Protein AF-J9YWK7-F1 (afdb_monomer)

Solvent-accessible surface area (backbone atoms only — not comparable to full-atom values): 11015 Å² total; per-residue (Å²): 143,76,92,85,71,76,82,60,66,76,74,38,77,83,47,53,44,75,76,38,75,87,53,56,77,66,85,75,45,65,65,60,56,48,51,52,50,52,51,53,51,50,51,51,65,76,39,43,70,60,30,60,74,75,41,42,62,59,55,27,54,78,69,73,44,82,74,56,74,91,76,52,78,83,77,68,86,74,71,61,99,80,59,89,73,57,75,72,77,75,46,54,74,67,61,46,49,55,51,51,53,50,54,53,49,54,53,52,53,52,51,52,53,49,52,55,52,52,50,53,52,51,54,51,51,52,52,54,48,51,52,50,54,52,49,58,57,48,44,75,79,57,66,89,75,60,91,91,52,74,93,49,75,95,44,93,87,49,87,59,76,83,74,58,81,72,94,66,85,89,78,134

Structure (mmCIF, N/CA/C/O backbone):
data_AF-J9YWK7-F1
#
_entry.id   AF-J9YWK7-F1
#
loop_
_atom_site.group_PDB
_atom_site.id
_atom_site.type_symbol
_atom_site.label_atom_id
_atom_site.label_alt_id
_atom_site.label_comp_id
_atom_site.label_asym_id
_atom_site.label_entity_id
_atom_site.label_seq_id
_atom_site.pdbx_PDB_ins_code
_atom_site.Cartn_x
_atom_site.Cartn_y
_atom_site.Cartn_z
_atom_site.occupancy
_atom_site.B_iso_or_equiv
_atom_site.auth_seq_id
_atom_site.auth_comp_id
_atom_site.auth_asym_id
_atom_site.auth_atom_id
_atom_site.pdbx_PDB_model_num
ATOM 1 N N . MET A 1 1 ? -65.200 23.975 27.101 1.00 44.19 1 MET A N 1
ATOM 2 C CA . MET A 1 1 ? -63.996 23.768 27.943 1.00 44.19 1 MET A CA 1
ATOM 3 C C . MET A 1 1 ? -64.045 24.705 29.150 1.00 44.19 1 MET A C 1
ATOM 5 O O . MET A 1 1 ? -63.630 25.845 29.027 1.00 44.19 1 MET A O 1
ATOM 9 N N . THR A 1 2 ? -64.561 24.266 30.303 1.00 50.69 2 THR A N 1
ATOM 10 C CA . THR A 1 2 ? -64.674 25.120 31.513 1.00 50.69 2 THR A CA 1
ATOM 11 C C . THR A 1 2 ? -64.424 24.350 32.818 1.00 50.69 2 THR A C 1
ATOM 13 O O . THR A 1 2 ? -64.983 24.662 33.863 1.00 50.69 2 THR A O 1
ATOM 16 N N . TRP A 1 3 ? -63.525 23.362 32.815 1.00 48.81 3 TRP A N 1
ATOM 17 C CA . TRP A 1 3 ? -63.202 22.592 34.030 1.00 48.81 3 TRP A CA 1
ATOM 18 C C . TRP A 1 3 ? -62.296 23.335 35.036 1.00 48.81 3 TRP A C 1
ATOM 20 O O . TRP A 1 3 ? -61.899 22.761 36.045 1.00 48.81 3 TRP A O 1
ATOM 30 N N . ARG A 1 4 ? -61.954 24.609 34.790 1.00 51.06 4 ARG A N 1
ATOM 31 C CA . ARG A 1 4 ? -60.899 25.340 35.519 1.00 51.06 4 ARG A CA 1
ATOM 32 C C . ARG A 1 4 ? -61.394 26.524 36.374 1.00 51.06 4 ARG A C 1
ATOM 34 O O . ARG A 1 4 ? -60.625 27.449 36.597 1.00 51.06 4 ARG A O 1
ATOM 41 N N . ILE A 1 5 ? -62.655 26.525 36.835 1.00 52.88 5 ILE A N 1
ATOM 42 C CA . ILE A 1 5 ? -63.252 27.669 37.578 1.00 52.88 5 ILE A CA 1
ATOM 43 C C . ILE A 1 5 ? -63.826 27.303 38.970 1.00 52.88 5 ILE A C 1
ATOM 45 O O . ILE A 1 5 ? -64.238 28.186 39.716 1.00 52.88 5 ILE A O 1
ATOM 49 N N . LYS A 1 6 ? -63.799 26.043 39.431 1.00 53.97 6 LYS A N 1
ATOM 50 C CA . LYS A 1 6 ? -64.257 25.743 40.808 1.00 53.97 6 LYS A CA 1
ATOM 51 C C . LYS A 1 6 ? -63.198 26.118 41.859 1.00 53.97 6 LYS A C 1
ATOM 53 O O . LYS A 1 6 ? -62.252 25.369 42.095 1.00 53.97 6 LYS A O 1
ATOM 58 N N . LYS A 1 7 ? -63.390 27.278 42.503 1.00 54.38 7 LYS A N 1
ATOM 59 C CA . LYS A 1 7 ? -62.586 27.817 43.624 1.00 54.38 7 LYS A CA 1
ATOM 60 C C . LYS A 1 7 ? -62.666 26.978 44.915 1.00 54.38 7 LYS A C 1
ATOM 62 O O . LYS A 1 7 ? -61.796 27.116 45.770 1.00 54.38 7 LYS A O 1
ATOM 67 N N . ASP A 1 8 ? -63.605 26.036 45.010 1.00 52.31 8 ASP A N 1
ATOM 68 C CA . ASP A 1 8 ? -63.865 25.239 46.225 1.00 52.31 8 ASP A CA 1
ATOM 69 C C . ASP A 1 8 ? -62.998 23.975 46.362 1.00 52.31 8 ASP A C 1
ATOM 71 O O . ASP A 1 8 ? -63.231 23.123 47.218 1.00 52.31 8 ASP A O 1
ATOM 75 N N . HIS A 1 9 ? -61.948 23.820 45.547 1.00 53.69 9 HIS A N 1
ATOM 76 C CA . HIS A 1 9 ? -61.060 22.655 45.667 1.00 53.69 9 HIS A CA 1
ATOM 77 C C . HIS A 1 9 ? -60.328 22.591 47.029 1.00 53.69 9 HIS A C 1
ATOM 79 O O . HIS A 1 9 ? -59.846 21.527 47.411 1.00 53.69 9 HIS A O 1
ATOM 85 N N . PHE A 1 10 ? -60.247 23.708 47.761 1.00 51.94 10 PHE A N 1
ATOM 86 C CA . PHE A 1 10 ? -59.597 23.798 49.072 1.00 51.94 10 PHE A CA 1
ATOM 87 C C . PHE A 1 10 ? -60.484 23.308 50.233 1.00 51.94 10 PHE A C 1
ATOM 89 O O . PHE A 1 10 ? -59.951 22.840 51.238 1.00 51.94 10 PHE A O 1
ATOM 96 N N . THR A 1 11 ? -61.813 23.373 50.105 1.00 51.03 11 THR A N 1
ATOM 97 C CA . THR A 1 11 ? -62.771 23.011 51.170 1.00 51.03 11 THR A CA 1
ATOM 98 C C . THR A 1 11 ? -63.319 21.591 51.038 1.00 51.03 11 THR A C 1
ATOM 100 O O . THR A 1 11 ? -63.988 21.102 51.947 1.00 51.03 11 THR A O 1
ATOM 103 N N . ASN A 1 12 ? -62.993 20.884 49.953 1.00 54.69 12 ASN A N 1
ATOM 104 C CA . ASN A 1 12 ? -63.336 19.474 49.807 1.00 54.69 12 ASN A CA 1
ATOM 105 C C . ASN A 1 12 ? -62.585 18.627 50.851 1.00 54.69 12 ASN A C 1
ATOM 107 O O . ASN A 1 12 ? -61.351 18.607 50.888 1.00 54.69 12 ASN A O 1
ATOM 111 N N . TYR A 1 13 ? -63.334 17.898 51.683 1.00 52.81 13 TYR A N 1
ATOM 112 C CA . TYR A 1 13 ? -62.828 17.045 52.773 1.00 52.81 13 TYR A CA 1
ATOM 113 C C . TYR A 1 13 ? -61.738 16.055 52.310 1.00 52.81 13 TYR A C 1
ATOM 115 O O . TYR A 1 13 ? -60.831 15.707 53.064 1.00 52.81 13 TYR A O 1
ATOM 123 N N . THR A 1 14 ? -61.774 15.655 51.038 1.00 54.62 14 THR A N 1
ATOM 124 C CA . THR A 1 14 ? -60.812 14.746 50.395 1.00 54.62 14 THR A CA 1
ATOM 125 C C . THR A 1 14 ? -59.463 15.402 50.053 1.00 54.62 14 THR A C 1
ATOM 127 O O . THR A 1 14 ? -58.471 14.706 49.840 1.00 54.62 14 THR A O 1
ATOM 130 N N . CYS A 1 15 ? -59.381 16.736 50.031 1.00 53.66 15 CYS A N 1
ATOM 131 C CA . CYS A 1 15 ? -58.164 17.496 49.719 1.00 53.66 15 CYS A CA 1
ATOM 132 C C . CYS A 1 15 ? -57.325 17.821 50.967 1.00 53.66 15 CYS A C 1
ATOM 134 O O . CYS A 1 15 ? -56.117 18.039 50.853 1.00 53.66 15 CYS A O 1
ATOM 136 N N . LYS A 1 16 ? -57.945 17.820 52.158 1.00 54.91 16 LYS A N 1
ATOM 137 C CA . LYS A 1 16 ? -57.304 18.137 53.450 1.00 54.91 16 LYS A CA 1
AT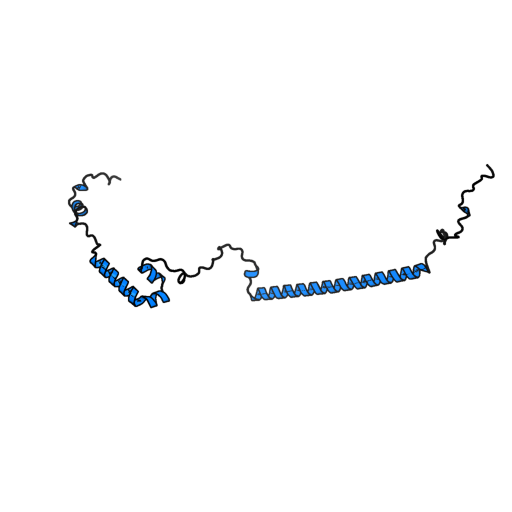OM 138 C C . LYS A 1 16 ? -56.157 17.165 53.773 1.00 54.91 16 LYS A C 1
ATOM 140 O O . LYS A 1 16 ? -55.082 17.593 54.186 1.00 54.91 16 LYS A O 1
ATOM 145 N N . TRP A 1 17 ? -56.348 15.885 53.446 1.00 56.25 17 TRP A N 1
ATOM 146 C CA . TRP A 1 17 ? -55.372 14.805 53.633 1.00 56.25 17 TRP A CA 1
ATOM 147 C C . TRP A 1 17 ? -54.055 15.014 52.880 1.00 56.25 17 TRP A C 1
ATOM 149 O O . TRP A 1 17 ? -53.002 14.626 53.375 1.00 56.25 17 TRP A O 1
ATOM 159 N N . ARG A 1 18 ? -54.076 15.673 51.711 1.00 56.09 18 ARG A N 1
ATOM 160 C CA . ARG A 1 18 ? -52.857 15.895 50.908 1.00 56.09 18 ARG A CA 1
ATOM 161 C C . ARG A 1 18 ? -51.911 16.935 51.514 1.00 56.09 18 ARG A C 1
ATOM 163 O O . ARG A 1 18 ? -50.739 16.956 51.150 1.00 56.09 18 ARG A O 1
ATOM 170 N N . LYS A 1 19 ? -52.401 17.811 52.403 1.00 55.12 19 LYS A N 1
ATOM 171 C CA . LYS A 1 19 ? -51.591 18.850 53.069 1.00 55.12 19 LYS A CA 1
ATOM 172 C C . LYS A 1 19 ? -51.181 18.492 54.499 1.00 55.12 19 LYS A C 1
ATOM 174 O O . LYS A 1 19 ? -50.238 19.090 55.005 1.00 55.12 19 LYS A O 1
ATOM 179 N N . THR A 1 20 ? -51.848 17.533 55.139 1.00 59.50 20 THR A N 1
ATOM 180 C CA . THR A 1 20 ? -51.468 17.017 56.462 1.00 59.50 20 THR A CA 1
ATOM 181 C C . THR A 1 20 ? -50.339 15.993 56.345 1.00 59.50 20 THR A C 1
ATOM 183 O O . THR A 1 20 ? -50.357 15.173 55.429 1.00 59.50 20 THR A O 1
ATOM 186 N N . ASP A 1 21 ? -49.402 15.967 57.296 1.00 57.19 21 ASP A N 1
ATOM 187 C CA . ASP A 1 21 ? -48.322 14.961 57.327 1.00 57.19 21 ASP A CA 1
ATOM 188 C C . ASP A 1 21 ? -48.836 13.510 57.434 1.00 57.19 21 ASP A C 1
ATOM 190 O O . ASP A 1 21 ? -48.114 12.579 57.101 1.00 5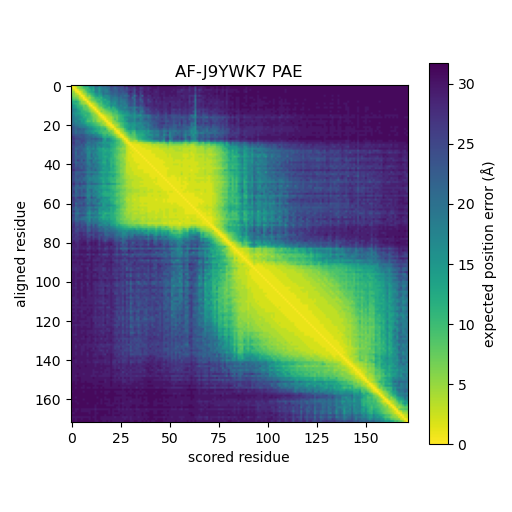7.19 21 ASP A O 1
ATOM 194 N N . LEU A 1 22 ? -50.115 13.316 57.781 1.00 54.88 22 LEU A N 1
ATOM 195 C CA . LEU A 1 22 ? -50.813 12.023 57.780 1.00 54.88 22 LEU A CA 1
ATOM 196 C C . LEU A 1 22 ? -51.058 11.433 56.376 1.00 54.88 22 LEU A C 1
ATOM 198 O O . LEU A 1 22 ? -51.250 10.228 56.254 1.00 54.88 22 LEU A O 1
ATOM 202 N N . GLY A 1 23 ? -51.067 12.252 55.316 1.00 52.44 23 GLY A N 1
ATOM 203 C CA . GLY A 1 23 ? -51.223 11.795 53.924 1.00 52.44 23 GLY A CA 1
ATOM 204 C C . GLY A 1 23 ? -49.908 11.712 53.149 1.00 52.44 23 GLY A C 1
ATOM 205 O O . GLY A 1 23 ? -49.881 11.231 52.016 1.00 52.44 23 GLY A O 1
ATOM 206 N N . LYS A 1 24 ? -48.803 12.171 53.749 1.00 56.34 24 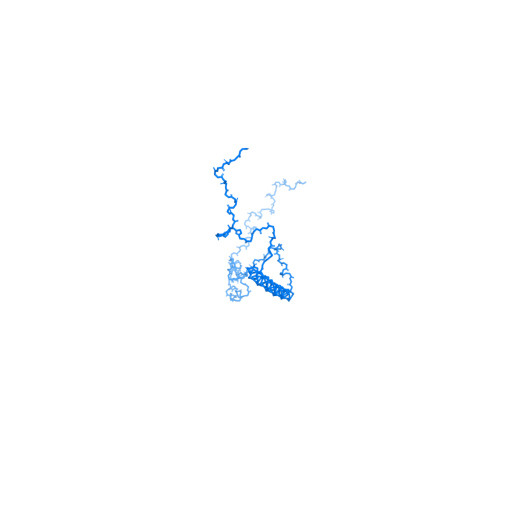LYS A N 1
ATOM 207 C CA . LYS A 1 24 ? -47.458 11.990 53.208 1.00 56.34 24 LYS A CA 1
ATOM 208 C C . LYS A 1 24 ? -46.921 10.669 53.737 1.00 56.34 24 LYS A C 1
ATOM 210 O O . LYS A 1 24 ? -46.154 10.636 54.696 1.00 56.34 24 LYS A O 1
ATOM 215 N N . THR A 1 25 ? -47.270 9.562 53.091 1.00 56.88 25 THR A N 1
ATOM 216 C CA . THR A 1 25 ? -46.433 8.367 53.207 1.00 56.88 25 THR A CA 1
ATOM 217 C C . THR A 1 25 ? -45.105 8.718 52.547 1.00 56.88 25 THR A C 1
ATOM 219 O O . THR A 1 25 ? -44.970 8.554 51.341 1.00 56.88 25 THR A O 1
ATOM 222 N N . ASN A 1 26 ? -44.153 9.294 53.287 1.00 56.16 26 ASN A N 1
ATOM 223 C CA . ASN A 1 26 ? -42.780 9.435 52.820 1.00 56.16 26 ASN A CA 1
ATOM 224 C C . ASN A 1 26 ? -42.264 8.003 52.638 1.00 56.16 26 ASN A C 1
ATOM 226 O O . ASN A 1 26 ? -41.904 7.373 53.633 1.00 56.16 26 ASN A O 1
ATOM 230 N N . PRO A 1 27 ? -42.196 7.457 51.407 1.00 56.38 27 PRO A N 1
ATOM 231 C CA . PRO A 1 27 ? -41.791 6.067 51.190 1.00 56.38 27 PRO A CA 1
ATOM 232 C C . PRO A 1 27 ? -40.304 5.872 51.527 1.00 56.38 27 PRO A C 1
ATOM 234 O O . PRO A 1 27 ? -39.773 4.768 51.501 1.00 56.38 27 PRO A O 1
ATOM 237 N N . ASN A 1 28 ? -39.628 6.968 51.878 1.00 58.44 28 ASN A N 1
ATOM 238 C CA . ASN A 1 28 ? -38.269 7.045 52.366 1.00 58.44 28 ASN A CA 1
ATOM 239 C C . ASN A 1 28 ? -38.177 6.642 53.845 1.00 58.44 28 ASN A C 1
ATOM 241 O O . ASN A 1 28 ? -37.675 7.368 54.707 1.00 58.44 28 ASN A O 1
ATOM 245 N N . HIS A 1 29 ? -38.648 5.439 54.146 1.00 65.62 29 HIS A N 1
ATOM 246 C CA . HIS A 1 29 ? -38.341 4.795 55.407 1.00 65.62 29 HIS A CA 1
ATOM 247 C C . HIS A 1 29 ? -36.849 4.438 55.357 1.00 65.62 29 HIS A C 1
ATOM 249 O O . HIS A 1 29 ? -36.445 3.480 54.695 1.00 65.62 29 HIS A O 1
ATOM 255 N N . ARG A 1 30 ? -36.012 5.253 56.014 1.00 73.50 30 ARG A N 1
ATOM 256 C CA . ARG A 1 30 ? -34.538 5.119 56.072 1.00 73.50 30 ARG A CA 1
ATOM 257 C C . ARG A 1 30 ? -34.080 3.670 56.272 1.00 73.50 30 ARG A C 1
ATOM 259 O O . ARG A 1 30 ? -33.051 3.258 55.749 1.00 73.50 30 ARG A O 1
ATOM 266 N N . TYR A 1 31 ? -34.871 2.892 57.002 1.00 79.88 31 TYR A N 1
ATOM 267 C CA . TYR A 1 31 ? -34.664 1.473 57.237 1.00 79.88 31 TYR A CA 1
ATOM 268 C C . TYR A 1 31 ? -34.769 0.600 55.969 1.00 79.88 31 TYR A C 1
ATOM 270 O O . TYR A 1 31 ? -33.889 -0.231 55.766 1.00 79.88 31 TYR A O 1
ATOM 278 N N . PHE A 1 32 ? -35.757 0.791 55.083 1.00 80.31 32 PHE A N 1
ATOM 279 C CA . PHE A 1 32 ? -35.859 0.007 53.837 1.00 80.31 32 PHE A CA 1
ATOM 280 C C . PHE A 1 32 ? -34.732 0.349 52.861 1.00 80.31 32 PHE A C 1
ATOM 282 O O . PHE A 1 32 ? -34.121 -0.552 52.293 1.00 80.31 32 PHE A O 1
ATOM 289 N N . MET A 1 33 ? -34.385 1.633 52.737 1.00 85.56 33 MET A N 1
ATOM 290 C CA . MET A 1 33 ? -33.218 2.045 51.949 1.00 85.56 33 MET A CA 1
ATOM 291 C C . MET A 1 33 ? -31.920 1.467 52.522 1.00 85.56 33 MET A C 1
ATOM 293 O O . MET A 1 33 ? -31.073 0.994 51.770 1.00 85.56 33 MET A O 1
ATOM 297 N N . ARG A 1 34 ? -31.779 1.418 53.854 1.00 88.94 34 ARG A N 1
ATOM 298 C CA . ARG A 1 34 ? -30.649 0.753 54.517 1.00 88.94 34 ARG A CA 1
ATOM 299 C C . ARG A 1 34 ? -30.589 -0.739 54.187 1.00 88.94 34 ARG A C 1
ATOM 301 O O . ARG A 1 34 ? -29.507 -1.234 53.901 1.00 88.94 34 ARG A O 1
ATOM 308 N N . LEU A 1 35 ? -31.718 -1.449 54.206 1.00 91.12 35 LEU A N 1
ATOM 309 C CA . LEU A 1 35 ? -31.763 -2.868 53.838 1.00 91.12 35 LEU A CA 1
ATOM 310 C C . LEU A 1 35 ? -31.367 -3.093 52.376 1.00 91.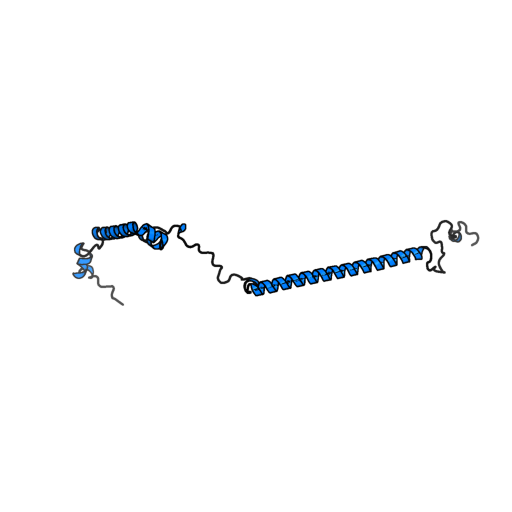12 35 LEU A C 1
ATOM 312 O O . LEU A 1 35 ? -30.538 -3.957 52.103 1.00 91.12 35 LEU A O 1
ATOM 316 N N . LEU A 1 36 ? -31.897 -2.284 51.456 1.00 90.25 36 LEU A N 1
ATOM 317 C CA . LEU A 1 36 ? -31.532 -2.341 50.040 1.00 90.25 36 LEU A CA 1
ATOM 318 C C . LEU A 1 36 ? -30.043 -2.060 49.830 1.00 90.25 36 LEU A C 1
ATOM 320 O O . LEU A 1 36 ? -29.382 -2.812 49.122 1.00 90.25 36 LEU A O 1
ATOM 324 N N . ASN A 1 37 ? -29.498 -1.040 50.496 1.00 91.50 37 ASN A N 1
ATOM 325 C CA . ASN A 1 37 ? -28.073 -0.716 50.443 1.00 91.50 37 ASN A CA 1
ATOM 326 C C . ASN A 1 37 ? -27.206 -1.837 51.032 1.00 91.50 37 ASN A C 1
ATOM 328 O O . ASN A 1 37 ? -26.164 -2.171 50.476 1.00 91.50 37 ASN A O 1
ATOM 332 N N . ASN A 1 38 ? -27.630 -2.463 52.130 1.00 94.81 38 ASN A N 1
ATOM 333 C CA . ASN A 1 38 ? -26.927 -3.613 52.702 1.00 94.81 38 ASN A CA 1
ATOM 334 C C . ASN A 1 38 ? -26.943 -4.812 51.744 1.00 94.81 38 ASN A C 1
ATOM 336 O O . ASN A 1 38 ? -25.937 -5.501 51.590 1.00 94.81 38 ASN A O 1
ATOM 340 N N . LEU A 1 39 ? -28.067 -5.053 51.069 1.00 95.62 39 LEU A N 1
ATOM 341 C CA . LEU A 1 39 ? -28.200 -6.144 50.110 1.00 95.62 39 LEU A CA 1
ATOM 342 C C . LEU A 1 39 ? -27.341 -5.897 48.863 1.00 95.62 39 LEU A C 1
ATOM 344 O O . LEU A 1 39 ? -26.585 -6.782 48.462 1.00 95.62 39 LEU A O 1
ATOM 348 N N . THR A 1 40 ? -27.391 -4.693 48.286 1.00 94.12 40 THR A N 1
ATOM 349 C CA . THR A 1 40 ? -26.568 -4.327 47.122 1.00 94.12 40 THR A CA 1
ATOM 350 C C . THR A 1 40 ? -25.079 -4.345 47.455 1.00 94.12 40 THR A C 1
ATOM 352 O O . THR A 1 40 ? -24.294 -4.906 46.692 1.00 94.12 40 THR A O 1
ATOM 355 N N . THR A 1 41 ? -24.669 -3.814 48.611 1.00 95.50 41 THR A N 1
ATOM 356 C CA . THR A 1 41 ? -23.259 -3.844 49.045 1.00 95.50 41 THR A CA 1
ATOM 357 C C . THR A 1 41 ? -22.759 -5.264 49.299 1.00 95.50 41 THR A C 1
ATOM 359 O O . THR A 1 41 ? -21.667 -5.600 48.838 1.00 95.50 41 THR A O 1
ATOM 362 N N . ASN A 1 42 ? -23.551 -6.127 49.947 1.00 97.25 42 ASN A N 1
ATOM 363 C CA . ASN A 1 42 ? -23.203 -7.540 50.124 1.00 97.25 42 ASN A CA 1
ATOM 364 C C . ASN A 1 42 ? -23.084 -8.269 48.781 1.00 97.25 42 ASN A C 1
ATOM 366 O O . ASN A 1 42 ? -22.106 -8.982 48.551 1.00 97.25 42 ASN A O 1
ATOM 370 N N . TYR A 1 43 ? -24.031 -8.049 47.866 1.00 96.88 43 TYR A N 1
ATOM 371 C CA . TYR A 1 43 ? -23.989 -8.634 46.527 1.00 96.88 43 TYR A CA 1
ATOM 372 C C . TYR A 1 43 ? -22.728 -8.215 45.760 1.00 96.88 43 TYR A C 1
ATOM 374 O O . TYR A 1 43 ? -22.024 -9.072 45.218 1.00 96.88 43 TYR A O 1
ATOM 382 N N . LEU A 1 44 ? -22.403 -6.917 45.761 1.00 96.62 44 LEU A N 1
ATOM 383 C CA . LEU A 1 44 ? -21.210 -6.377 45.107 1.00 96.62 44 LEU A CA 1
ATOM 384 C C . LEU A 1 44 ? -19.915 -6.886 45.746 1.00 96.62 44 LEU A C 1
ATOM 386 O O . LEU A 1 44 ? -18.953 -7.138 45.025 1.00 96.62 44 LEU A O 1
ATOM 390 N N . LYS A 1 45 ? -19.882 -7.059 47.074 1.00 96.25 45 LYS A N 1
ATOM 391 C CA . LYS A 1 45 ? -18.719 -7.592 47.799 1.00 96.25 45 LYS A CA 1
ATOM 392 C C . LYS A 1 45 ? -18.449 -9.048 47.422 1.00 96.25 45 LYS A C 1
ATOM 394 O O . LYS A 1 45 ? -17.312 -9.378 47.093 1.00 96.25 45 LYS A O 1
ATOM 399 N N . ASN A 1 46 ? -19.488 -9.881 47.407 1.00 97.75 46 ASN A N 1
ATOM 400 C CA . ASN A 1 46 ? -19.362 -11.315 47.141 1.00 97.75 46 ASN A CA 1
ATOM 401 C C . ASN A 1 46 ? -19.083 -11.620 45.660 1.00 97.75 46 ASN A C 1
ATOM 403 O O . ASN A 1 46 ? -18.336 -12.543 45.355 1.00 97.75 46 ASN A O 1
ATOM 407 N N . ASN A 1 47 ? -19.634 -10.827 44.733 1.00 97.00 47 ASN A N 1
ATOM 408 C CA . ASN A 1 47 ? -19.551 -11.091 43.289 1.00 97.00 47 ASN A CA 1
ATOM 409 C C . ASN A 1 47 ? -18.559 -10.185 42.544 1.00 97.00 47 ASN A C 1
ATOM 411 O O . ASN A 1 47 ? -18.551 -10.155 41.312 1.00 97.00 47 ASN A O 1
ATOM 415 N N . LYS A 1 48 ? -17.720 -9.430 43.264 1.00 96.19 48 LYS A N 1
ATOM 416 C CA . LYS A 1 48 ? -16.823 -8.426 42.672 1.00 96.19 48 LYS A CA 1
ATOM 417 C C . LYS A 1 48 ? -15.955 -8.992 41.547 1.00 96.19 48 LYS A C 1
ATOM 419 O O . LYS A 1 48 ? -15.880 -8.396 40.476 1.00 96.19 48 LYS A O 1
ATOM 424 N N . SER A 1 49 ? -15.294 -10.123 41.790 1.00 96.88 49 SER A N 1
ATOM 425 C CA . SER A 1 49 ? -14.386 -10.762 40.828 1.00 96.88 49 SER A CA 1
ATOM 426 C C . SER A 1 49 ? -15.121 -11.184 39.554 1.00 96.88 49 SER A C 1
ATOM 428 O O . SER A 1 49 ? -14.718 -10.812 38.453 1.00 96.88 49 SER A O 1
ATOM 430 N N . TYR A 1 50 ? -16.241 -11.887 39.712 1.00 97.12 50 TYR A N 1
ATOM 431 C CA . TYR A 1 50 ? -17.068 -12.369 38.611 1.00 97.12 50 TYR A CA 1
ATOM 432 C C . TYR A 1 50 ? -17.640 -11.228 37.759 1.00 97.12 50 TYR A C 1
ATOM 434 O O . TYR A 1 50 ? -17.580 -11.284 36.527 1.00 97.12 50 TYR A O 1
ATOM 442 N N . LEU A 1 51 ? -18.167 -10.177 38.398 1.00 96.44 51 LEU A N 1
ATOM 443 C CA . LEU A 1 51 ? -18.752 -9.038 37.692 1.00 96.44 51 LEU A CA 1
ATOM 444 C C . LEU A 1 51 ? -17.697 -8.266 36.904 1.00 96.44 51 LEU A C 1
ATOM 446 O O . LEU A 1 51 ? -17.944 -7.918 35.758 1.00 96.44 51 LEU A O 1
ATOM 450 N N . LEU A 1 52 ? -16.514 -8.031 37.474 1.00 95.62 52 LEU A N 1
ATOM 451 C CA . LEU A 1 52 ? -15.450 -7.323 36.760 1.00 95.62 52 LEU A CA 1
ATOM 452 C C . LEU A 1 52 ? -14.928 -8.104 35.546 1.00 95.62 52 LEU A C 1
ATOM 454 O O . LEU A 1 52 ? -14.555 -7.476 34.558 1.00 95.62 52 LEU A O 1
ATOM 458 N N . ALA A 1 53 ? -14.914 -9.438 35.614 1.00 95.56 53 ALA A N 1
ATOM 459 C CA . ALA A 1 53 ? -14.473 -10.288 34.511 1.00 95.56 53 ALA A CA 1
ATOM 460 C C . ALA A 1 53 ? -15.511 -10.371 33.380 1.00 95.56 53 ALA A C 1
ATOM 462 O O . ALA A 1 53 ? -15.150 -10.269 32.211 1.00 95.56 53 ALA A O 1
ATOM 463 N N . ASN A 1 54 ? -16.793 -10.533 33.722 1.00 96.00 54 ASN A N 1
ATOM 464 C CA . ASN A 1 54 ? -17.834 -10.836 32.735 1.00 96.00 54 ASN A CA 1
ATOM 465 C C . ASN A 1 54 ? -18.702 -9.628 32.358 1.00 96.00 54 ASN A C 1
ATOM 467 O O . ASN A 1 54 ? -19.050 -9.458 31.193 1.00 96.00 54 ASN A O 1
ATOM 471 N N . LYS A 1 55 ? -19.108 -8.813 33.341 1.00 95.31 55 LYS A N 1
ATOM 472 C CA . LYS A 1 55 ? -20.087 -7.719 33.177 1.00 95.31 55 LYS A CA 1
ATOM 473 C C . LYS A 1 55 ? -19.707 -6.484 34.013 1.00 95.31 55 LYS A C 1
ATOM 475 O O . LYS A 1 55 ? -20.449 -6.105 34.928 1.00 95.31 55 LYS A O 1
ATOM 480 N N . PRO A 1 56 ? -18.562 -5.836 33.724 1.00 95.38 56 PRO A N 1
ATOM 481 C CA . PRO A 1 56 ? -18.072 -4.714 34.524 1.00 95.38 56 PRO A CA 1
ATOM 482 C C . PRO A 1 56 ? -19.025 -3.510 34.478 1.00 95.38 56 PRO A C 1
ATOM 484 O O . PRO A 1 56 ? -19.151 -2.795 35.468 1.00 95.38 56 PRO A O 1
ATOM 487 N N . GLU A 1 57 ? -19.753 -3.327 33.375 1.00 95.06 57 GLU A N 1
ATOM 488 C CA . GLU A 1 57 ? -20.814 -2.320 33.207 1.00 95.06 57 GLU A CA 1
ATOM 489 C C . GLU A 1 57 ? -21.816 -2.324 34.368 1.00 95.06 57 GLU A C 1
ATOM 491 O O . GLU A 1 57 ? -22.071 -1.284 34.976 1.00 95.06 57 GLU A O 1
ATOM 496 N N . ILE A 1 58 ? -22.313 -3.511 34.738 1.00 95.56 58 ILE A N 1
ATOM 497 C CA . ILE A 1 58 ? -23.292 -3.676 35.817 1.00 95.56 58 ILE A CA 1
ATOM 498 C C . ILE A 1 58 ? -22.680 -3.253 37.154 1.00 95.56 58 ILE A C 1
ATOM 500 O O . ILE A 1 58 ? -23.285 -2.469 37.884 1.00 95.56 58 ILE A O 1
ATOM 504 N N . TYR A 1 59 ? -21.458 -3.703 37.453 1.00 96.69 59 TYR A N 1
ATOM 505 C CA . TYR A 1 59 ? -20.769 -3.375 38.704 1.00 96.69 59 TYR A CA 1
ATOM 506 C C . TYR A 1 59 ? -20.603 -1.863 38.897 1.00 96.69 59 TYR A C 1
ATOM 508 O O . TYR A 1 59 ? -20.929 -1.330 39.958 1.00 96.69 59 TYR A O 1
ATOM 516 N N . TYR A 1 60 ? -20.115 -1.159 37.872 1.00 96.12 60 TYR A N 1
ATOM 517 C CA . TYR A 1 60 ? -19.903 0.286 37.963 1.00 96.12 60 TYR A CA 1
ATOM 518 C C . TYR A 1 60 ? -21.225 1.068 37.972 1.00 96.12 60 TYR A C 1
ATOM 520 O O . TYR A 1 60 ? -21.324 2.048 38.713 1.00 96.12 60 TYR A O 1
ATOM 528 N N . SER A 1 61 ? -22.264 0.590 37.271 1.00 95.25 61 SER A N 1
ATOM 529 C CA . SER A 1 61 ? -23.606 1.189 37.324 1.00 95.25 61 SER A CA 1
ATOM 530 C C . SER A 1 61 ? -24.226 1.133 38.726 1.00 95.25 61 SER A C 1
ATOM 532 O O . SER A 1 61 ? -24.703 2.150 39.217 1.00 95.25 61 SER A O 1
ATOM 534 N N . MET A 1 62 ? -24.126 -0.005 39.427 1.00 94.81 62 MET A N 1
ATOM 535 C CA . MET A 1 62 ? -24.686 -0.181 40.777 1.00 94.81 62 MET A CA 1
ATOM 536 C C . MET A 1 62 ? -23.988 0.684 41.837 1.00 94.81 62 MET A C 1
ATOM 538 O O . MET A 1 62 ? -24.590 1.036 42.846 1.00 94.81 62 MET A O 1
ATOM 542 N N . ILE A 1 63 ? -22.718 1.034 41.614 1.00 94.69 63 ILE A N 1
ATOM 543 C CA . ILE A 1 63 ? -21.932 1.920 42.491 1.00 94.69 63 ILE A CA 1
ATOM 544 C C . ILE A 1 63 ? -22.125 3.399 42.101 1.00 94.69 63 ILE A C 1
ATOM 546 O O . ILE A 1 63 ? -21.578 4.288 42.754 1.00 94.69 63 ILE A O 1
ATOM 550 N N . ASN A 1 64 ? -22.913 3.683 41.056 1.00 93.88 64 ASN A N 1
ATOM 551 C CA . ASN A 1 64 ? -23.109 5.014 40.481 1.00 93.88 64 ASN A CA 1
ATOM 552 C C . ASN A 1 64 ? -21.784 5.664 40.042 1.00 93.88 64 ASN A C 1
ATOM 554 O O . ASN A 1 64 ? -21.511 6.829 40.335 1.00 93.88 64 ASN A O 1
ATOM 558 N N . ARG A 1 65 ? -20.926 4.895 39.359 1.00 93.69 65 ARG A N 1
ATOM 559 C CA . ARG A 1 65 ? -19.646 5.367 38.809 1.00 93.69 65 ARG A CA 1
ATOM 560 C C . ARG A 1 65 ? -19.553 5.089 37.307 1.00 93.69 65 ARG A C 1
ATOM 562 O O . ARG A 1 65 ? -20.081 4.083 36.840 1.00 93.69 65 ARG A O 1
ATOM 569 N N . PRO A 1 66 ? -18.844 5.935 36.542 1.00 95.25 66 PRO A N 1
ATOM 570 C CA . PRO A 1 66 ? -18.610 5.673 35.128 1.00 95.25 66 PRO A CA 1
ATOM 571 C C . PRO A 1 66 ? -17.715 4.442 34.932 1.00 95.25 66 PRO A C 1
ATOM 573 O O . PRO A 1 66 ? -16.835 4.155 35.750 1.00 95.25 66 PRO A O 1
ATOM 576 N N . LEU A 1 67 ? -17.919 3.733 33.819 1.00 94.88 67 LEU A N 1
ATOM 577 C CA . LEU A 1 67 ? -17.119 2.567 33.452 1.00 94.88 67 LEU A CA 1
ATOM 578 C C . LEU A 1 67 ? -15.676 2.988 33.099 1.00 94.88 67 LEU A C 1
ATOM 580 O O . LEU A 1 67 ? -15.481 3.834 32.223 1.00 94.88 67 LEU A O 1
ATOM 584 N N . PRO A 1 68 ? -14.642 2.404 33.731 1.00 94.94 68 PRO A N 1
ATOM 585 C CA . PRO A 1 68 ? -13.252 2.699 33.395 1.00 94.94 68 PRO A CA 1
ATOM 586 C C . PRO A 1 68 ? -12.883 2.364 31.947 1.00 94.94 68 PRO A C 1
ATOM 588 O O . PRO A 1 68 ? -13.326 1.354 31.401 1.00 94.94 68 PRO A O 1
ATOM 591 N N . LYS A 1 69 ? -11.942 3.132 31.376 1.00 91.06 69 LYS A N 1
ATOM 592 C CA . LYS A 1 69 ? -11.456 2.959 29.993 1.00 91.06 69 LYS A CA 1
ATOM 593 C C . LYS A 1 69 ? -10.991 1.541 29.656 1.00 91.06 69 LYS A C 1
ATOM 595 O O . LYS A 1 69 ? -11.178 1.103 28.532 1.00 91.06 69 LYS A O 1
ATOM 600 N N . LYS A 1 70 ? -10.424 0.812 30.623 1.00 91.62 70 LYS A N 1
ATOM 601 C CA . LYS A 1 70 ? -9.971 -0.577 30.429 1.00 91.62 70 LYS A CA 1
ATOM 602 C C . LYS A 1 70 ? -11.092 -1.567 30.086 1.00 91.62 70 LYS A C 1
ATOM 604 O O . LYS A 1 70 ? -10.802 -2.603 29.507 1.00 91.62 70 LYS A O 1
ATOM 609 N N . TYR A 1 71 ? -12.336 -1.258 30.452 1.00 91.69 71 TYR A N 1
ATOM 610 C CA . TYR A 1 71 ? -13.506 -2.086 30.152 1.00 91.69 71 TYR A CA 1
ATOM 611 C C . TYR A 1 71 ? -14.347 -1.520 29.004 1.00 91.69 71 TYR A C 1
ATOM 613 O O . TYR A 1 71 ? -15.294 -2.167 28.571 1.00 91.69 71 TYR A O 1
ATOM 621 N N . LEU A 1 72 ? -14.016 -0.324 28.502 1.00 89.19 72 LEU A N 1
ATOM 622 C CA . LEU A 1 72 ? -14.660 0.212 27.310 1.00 89.19 72 LEU A CA 1
ATOM 623 C C . LEU A 1 72 ? -14.200 -0.590 26.097 1.00 89.19 72 LEU A C 1
ATOM 625 O O . LEU A 1 72 ? -13.002 -0.756 25.852 1.00 89.19 72 LEU A O 1
ATOM 629 N N . ARG A 1 73 ? -15.166 -1.051 25.302 1.00 80.88 73 ARG A N 1
ATOM 630 C CA . ARG A 1 73 ? -14.878 -1.591 23.977 1.00 80.88 73 ARG A CA 1
ATOM 631 C C . ARG A 1 73 ? -14.249 -0.484 23.135 1.00 80.88 73 ARG A C 1
ATOM 633 O O . ARG A 1 73 ? -14.778 0.624 23.057 1.00 80.88 73 ARG A O 1
ATOM 640 N N . LYS A 1 74 ? -13.100 -0.778 22.523 1.00 79.88 74 LYS A N 1
ATOM 641 C CA . LYS A 1 74 ? -12.492 0.119 21.539 1.00 79.88 74 LYS A CA 1
ATOM 642 C C . LYS A 1 74 ? -13.413 0.137 20.326 1.00 79.88 74 LYS A C 1
ATOM 644 O O . LYS A 1 74 ? -13.411 -0.799 19.532 1.00 79.88 74 LYS A O 1
ATOM 649 N N . ASN A 1 75 ? -14.216 1.185 20.209 1.00 71.94 75 ASN A N 1
ATOM 650 C CA . ASN A 1 75 ? -14.938 1.447 18.978 1.00 71.94 75 ASN A CA 1
ATOM 651 C C . ASN A 1 75 ? -13.892 1.883 17.954 1.00 71.94 75 ASN A C 1
ATOM 653 O O . ASN A 1 75 ? -13.338 2.977 18.049 1.00 71.94 75 ASN A O 1
ATOM 657 N N . TYR A 1 76 ? -13.561 0.992 17.021 1.00 68.12 76 TYR A N 1
ATOM 658 C CA . TYR A 1 76 ? -12.816 1.384 15.834 1.00 68.12 76 TYR A CA 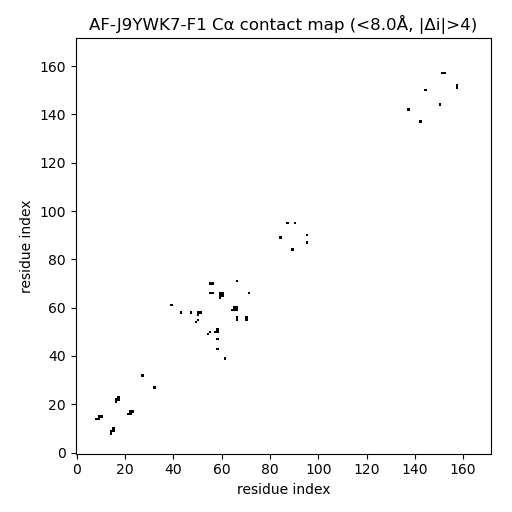1
ATOM 659 C C . TYR A 1 76 ? -13.632 2.454 15.104 1.00 68.12 76 TYR A C 1
ATOM 661 O O . TYR A 1 76 ? -14.864 2.355 15.098 1.00 68.12 76 TYR A O 1
ATOM 669 N N . PRO A 1 77 ? -12.995 3.485 14.529 1.00 68.06 77 PRO A N 1
ATOM 670 C CA . PRO A 1 77 ? -13.717 4.457 13.728 1.00 68.06 77 PRO A CA 1
ATOM 671 C C . PRO A 1 77 ? -14.415 3.705 12.593 1.00 68.06 77 PRO A C 1
ATOM 673 O O . PRO A 1 77 ? -13.771 3.166 11.696 1.00 68.06 77 PRO A O 1
ATOM 676 N N . ILE A 1 78 ? -15.741 3.622 12.674 1.00 63.91 78 ILE A N 1
ATOM 677 C CA . ILE A 1 78 ? -16.570 3.129 11.583 1.00 63.91 78 ILE A CA 1
ATOM 678 C C . ILE A 1 78 ? -16.479 4.227 10.529 1.00 63.91 78 ILE A C 1
ATOM 680 O O . ILE A 1 78 ? -16.866 5.368 10.792 1.00 63.91 78 ILE A O 1
ATOM 684 N N . ALA A 1 79 ? -15.876 3.914 9.381 1.00 65.12 79 ALA A N 1
ATOM 685 C CA . ALA A 1 79 ? -15.819 4.846 8.263 1.00 65.12 79 ALA A CA 1
ATOM 686 C C . ALA A 1 79 ? -17.243 5.351 7.953 1.00 65.12 79 ALA A C 1
ATOM 688 O O . ALA A 1 79 ? -18.202 4.590 8.121 1.00 65.12 79 ALA A O 1
ATOM 689 N N . PRO A 1 80 ? -17.415 6.619 7.532 1.00 75.56 80 PRO A N 1
ATOM 690 C CA . PRO A 1 80 ? -18.735 7.126 7.181 1.00 75.56 80 PRO A CA 1
ATOM 691 C C . PRO A 1 80 ? -19.372 6.208 6.133 1.00 75.56 80 PRO A C 1
ATOM 693 O O . PRO A 1 80 ? -18.677 5.689 5.261 1.00 75.56 80 PRO A O 1
ATOM 696 N N . VAL A 1 81 ? -20.694 6.035 6.203 1.00 66.75 81 VAL A N 1
ATOM 697 C CA . VAL A 1 81 ? -21.471 5.123 5.335 1.00 66.75 81 VAL A CA 1
ATOM 698 C C . VAL A 1 81 ? -21.209 5.368 3.835 1.00 66.75 81 VAL A C 1
ATOM 700 O O . VAL A 1 81 ? -21.330 4.452 3.032 1.00 66.75 81 VAL A O 1
ATOM 703 N N . ASN A 1 82 ? -20.747 6.574 3.479 1.00 73.12 82 ASN A N 1
ATOM 704 C CA . ASN A 1 82 ? -20.431 7.003 2.115 1.00 73.12 82 ASN A CA 1
ATOM 705 C C . ASN A 1 82 ? -18.925 7.209 1.854 1.00 73.12 82 ASN A C 1
ATOM 707 O O . ASN A 1 82 ? -18.555 8.004 0.989 1.00 73.12 82 ASN A O 1
ATOM 711 N N . ALA A 1 83 ? -18.030 6.570 2.612 1.00 74.88 83 ALA A N 1
ATOM 712 C CA . ALA A 1 83 ? -16.600 6.647 2.324 1.00 74.88 83 ALA A CA 1
ATOM 713 C C . ALA A 1 83 ? -16.311 6.098 0.915 1.00 74.88 83 ALA A C 1
ATOM 715 O O . ALA A 1 83 ? -16.808 5.038 0.535 1.00 74.88 83 ALA A O 1
ATOM 716 N N . TYR A 1 84 ? -15.503 6.815 0.129 1.00 82.06 84 TYR A N 1
ATOM 717 C CA . TYR A 1 84 ? -15.078 6.342 -1.185 1.00 82.06 84 TYR A CA 1
ATOM 718 C C . TYR A 1 84 ? -14.219 5.083 -1.028 1.00 82.06 84 TYR A C 1
ATOM 720 O O . TYR A 1 84 ? -13.118 5.123 -0.481 1.00 82.06 84 TYR A O 1
ATOM 728 N N . ILE A 1 85 ? -14.743 3.960 -1.512 1.00 75.88 85 ILE A N 1
ATOM 729 C CA . ILE A 1 85 ? -14.066 2.666 -1.513 1.00 75.88 85 ILE A CA 1
ATOM 730 C C . ILE A 1 85 ? -13.348 2.532 -2.864 1.00 75.88 85 ILE A C 1
ATOM 732 O O . ILE A 1 85 ? -14.033 2.466 -3.896 1.00 75.88 85 ILE A O 1
ATOM 736 N N . PRO A 1 86 ? -12.000 2.497 -2.903 1.00 83.25 86 PRO A N 1
ATOM 737 C CA . PRO A 1 86 ? -11.266 2.380 -4.156 1.00 83.25 86 PRO A CA 1
ATOM 738 C C . PRO A 1 86 ? -11.669 1.091 -4.888 1.00 83.25 86 PRO A C 1
ATOM 740 O O . PRO A 1 86 ? -11.901 0.063 -4.244 1.00 83.25 86 PRO A O 1
ATOM 743 N N . PRO A 1 87 ? -11.735 1.101 -6.230 1.00 81.19 87 PRO A N 1
ATOM 744 C CA . PRO A 1 87 ? -12.260 -0.020 -7.015 1.00 81.19 87 PRO A CA 1
ATOM 745 C C . PRO A 1 87 ? -11.518 -1.338 -6.751 1.00 81.19 87 PRO A C 1
ATOM 747 O O . PRO A 1 87 ? -12.133 -2.398 -6.744 1.00 81.19 87 PRO A O 1
ATOM 750 N N . GLN A 1 88 ? -10.223 -1.266 -6.433 1.00 79.06 88 GLN A N 1
ATOM 751 C CA . GLN A 1 88 ? -9.385 -2.412 -6.067 1.00 79.06 88 GLN A CA 1
ATOM 752 C C . GLN A 1 88 ? -9.895 -3.141 -4.817 1.00 79.06 88 GLN A C 1
ATOM 754 O O . GLN A 1 88 ? -9.871 -4.363 -4.765 1.00 79.06 88 GLN A O 1
ATOM 759 N N . SER A 1 89 ? -10.414 -2.410 -3.828 1.00 79.38 89 SER A N 1
ATOM 760 C CA . SER A 1 89 ? -10.927 -2.999 -2.582 1.00 79.38 89 SER A CA 1
ATOM 761 C C . SER A 1 89 ? -12.308 -3.651 -2.717 1.00 79.38 89 SER A C 1
ATOM 763 O O . SER A 1 89 ? -12.761 -4.312 -1.789 1.00 79.38 89 SER A O 1
ATOM 765 N N . LYS A 1 90 ? -12.965 -3.496 -3.876 1.00 83.94 90 LYS A N 1
ATOM 766 C CA . LYS A 1 90 ? -14.219 -4.190 -4.211 1.00 83.94 90 LYS A CA 1
ATOM 767 C C . LYS A 1 90 ? -13.980 -5.579 -4.814 1.00 83.94 90 LYS A C 1
ATOM 769 O O . LYS A 1 90 ? -14.924 -6.352 -4.934 1.00 83.94 90 LYS A O 1
ATOM 774 N N . LEU A 1 91 ? -12.747 -5.879 -5.225 1.00 85.88 91 LEU A N 1
ATOM 775 C CA . LEU A 1 91 ? -12.378 -7.166 -5.806 1.00 85.88 91 LEU A CA 1
ATOM 776 C C . LEU A 1 91 ? -12.089 -8.193 -4.712 1.00 85.88 91 LEU A C 1
ATOM 778 O O . LEU A 1 91 ? -11.604 -7.858 -3.630 1.00 85.88 91 LEU A O 1
ATOM 782 N N . SER A 1 92 ? -12.335 -9.467 -5.019 1.00 90.62 92 SER A N 1
ATOM 783 C CA . SER A 1 92 ? -11.829 -10.552 -4.177 1.00 90.62 92 SER A CA 1
ATOM 784 C C . SER A 1 92 ? -10.295 -10.566 -4.192 1.00 90.62 92 SER A C 1
ATOM 786 O O . SER A 1 92 ? -9.655 -10.133 -5.154 1.00 90.62 92 SER A O 1
ATOM 788 N N . LYS A 1 93 ? -9.689 -11.093 -3.124 1.00 90.19 93 LYS A N 1
ATOM 789 C CA . LYS A 1 93 ? -8.226 -11.167 -2.981 1.00 90.19 93 LYS A CA 1
ATOM 790 C C . LYS A 1 93 ? -7.561 -11.893 -4.160 1.00 90.19 93 LYS A C 1
ATOM 792 O O . LYS A 1 93 ? -6.504 -11.475 -4.618 1.00 90.19 93 LYS A O 1
ATOM 797 N N . GLU A 1 94 ? -8.205 -12.944 -4.662 1.00 93.12 94 GLU A N 1
ATOM 798 C CA . GLU A 1 94 ? -7.735 -13.743 -5.799 1.00 93.12 94 GLU A CA 1
ATOM 799 C C . GLU A 1 94 ? -7.790 -12.955 -7.111 1.00 93.12 94 GLU A C 1
ATOM 801 O O . GLU A 1 94 ? -6.805 -12.899 -7.843 1.00 93.12 94 GLU A O 1
ATOM 806 N N . GLN A 1 95 ? -8.904 -12.267 -7.381 1.00 91.88 95 GLN A N 1
ATOM 807 C CA . GLN A 1 95 ? -9.036 -11.410 -8.565 1.00 91.88 95 GLN A CA 1
ATOM 808 C C . GLN A 1 95 ? -8.020 -10.264 -8.556 1.00 91.88 95 GLN A C 1
ATOM 810 O O . GLN A 1 95 ? -7.458 -9.925 -9.597 1.00 91.88 95 GLN A O 1
ATOM 815 N N . LEU A 1 96 ? -7.756 -9.684 -7.383 1.00 92.06 96 LEU A N 1
ATOM 816 C CA . LEU A 1 96 ? -6.748 -8.640 -7.226 1.00 92.06 96 LEU A CA 1
ATOM 817 C C . LEU A 1 96 ? -5.346 -9.176 -7.547 1.00 92.06 96 LEU A C 1
ATOM 819 O O . LEU A 1 96 ? -4.603 -8.526 -8.278 1.00 92.06 96 LEU A O 1
ATOM 823 N N . HIS A 1 97 ? -5.010 -10.374 -7.062 1.00 94.00 97 HIS A N 1
ATOM 824 C CA . HIS A 1 97 ? -3.730 -11.023 -7.350 1.00 94.00 97 HIS A CA 1
ATOM 825 C C . HIS A 1 97 ? -3.538 -11.281 -8.849 1.00 94.00 97 HIS A C 1
ATOM 827 O O . HIS A 1 97 ? -2.526 -10.878 -9.415 1.00 94.00 97 HIS A O 1
ATOM 833 N N . ILE A 1 98 ? -4.548 -11.856 -9.510 1.00 96.19 98 ILE A N 1
ATOM 834 C CA . ILE A 1 98 ? -4.524 -12.127 -10.956 1.00 96.19 98 ILE A CA 1
ATOM 835 C C . ILE A 1 98 ? -4.312 -10.834 -11.757 1.00 96.19 98 ILE A C 1
ATOM 837 O O . ILE A 1 98 ? -3.560 -10.819 -12.731 1.00 96.19 98 ILE A O 1
ATOM 841 N N . ASN A 1 99 ? -4.963 -9.738 -11.358 1.00 94.75 99 ASN A N 1
ATOM 842 C CA . ASN A 1 99 ? -4.807 -8.450 -12.031 1.00 94.75 99 ASN A CA 1
ATOM 843 C C . ASN A 1 99 ? -3.394 -7.881 -11.851 1.00 94.75 99 ASN A C 1
ATOM 845 O O . ASN A 1 99 ? -2.793 -7.435 -12.826 1.00 94.75 99 ASN A O 1
ATOM 849 N N . LEU A 1 100 ? -2.834 -7.954 -10.640 1.00 94.75 100 LEU A N 1
ATOM 850 C CA . LEU A 1 100 ? -1.460 -7.517 -10.381 1.00 94.75 100 LEU A CA 1
ATOM 851 C C . LEU A 1 100 ? -0.439 -8.327 -11.187 1.00 94.75 100 LEU A C 1
ATOM 853 O O . LEU A 1 100 ? 0.488 -7.756 -11.759 1.00 94.75 100 LEU A O 1
ATOM 857 N N . GLU A 1 101 ? -0.608 -9.646 -11.271 1.00 96.69 101 GLU A N 1
ATOM 858 C CA . GLU A 1 101 ? 0.279 -10.506 -12.060 1.00 96.69 101 GLU A CA 1
ATOM 859 C C . GLU A 1 101 ? 0.236 -10.160 -13.550 1.00 96.69 101 GLU A C 1
ATOM 861 O O . GLU A 1 101 ? 1.289 -10.074 -14.192 1.00 96.69 101 GLU A O 1
ATOM 866 N N . LYS A 1 102 ? -0.961 -9.898 -14.092 1.00 96.75 102 LYS A N 1
ATOM 867 C CA . LYS A 1 102 ? -1.133 -9.433 -15.475 1.00 96.75 102 LYS A CA 1
ATOM 868 C C . LYS A 1 102 ? -0.430 -8.098 -15.709 1.00 96.75 102 LYS A C 1
ATOM 870 O O . LYS A 1 102 ? 0.367 -8.000 -16.638 1.00 96.75 102 LYS A O 1
ATOM 875 N N . GLU A 1 103 ? -0.638 -7.114 -14.835 1.00 95.56 103 GLU A N 1
ATOM 876 C CA . GLU A 1 103 ? 0.016 -5.802 -14.947 1.00 95.56 103 GLU A CA 1
ATOM 877 C C . GLU A 1 103 ? 1.548 -5.905 -14.891 1.00 95.56 103 GLU A C 1
ATOM 879 O O . GLU A 1 103 ? 2.257 -5.229 -15.643 1.00 95.56 103 GLU A O 1
ATOM 884 N N . ILE A 1 104 ? 2.084 -6.757 -14.011 1.00 97.69 104 ILE A N 1
ATOM 885 C CA . ILE A 1 104 ? 3.530 -6.993 -13.909 1.00 97.69 104 ILE A CA 1
ATOM 886 C C . ILE A 1 104 ? 4.057 -7.634 -15.195 1.00 97.69 104 ILE A C 1
ATOM 888 O O . ILE A 1 104 ? 5.122 -7.240 -15.683 1.00 97.69 104 ILE A O 1
ATOM 892 N N . LYS A 1 105 ? 3.332 -8.611 -15.748 1.00 97.81 105 LYS A N 1
ATOM 893 C CA . LYS A 1 105 ? 3.717 -9.295 -16.984 1.00 97.81 105 LYS A CA 1
ATOM 894 C C . LYS A 1 105 ? 3.727 -8.332 -18.174 1.00 97.81 105 LYS A C 1
ATOM 896 O O . LYS A 1 105 ? 4.745 -8.237 -18.855 1.00 97.81 105 LYS A O 1
ATOM 901 N N . GLU A 1 106 ? 2.669 -7.544 -18.347 1.00 97.44 106 GLU A N 1
ATOM 902 C CA . GLU A 1 106 ? 2.569 -6.536 -19.411 1.00 97.44 106 GLU A CA 1
ATOM 903 C C . GLU A 1 106 ? 3.677 -5.479 -19.314 1.00 97.44 106 GLU A C 1
ATOM 905 O O . GLU A 1 106 ? 4.288 -5.111 -20.321 1.00 97.44 106 GLU A O 1
ATOM 910 N N . LYS A 1 107 ? 3.999 -5.012 -18.098 1.00 97.75 107 LYS A N 1
ATOM 911 C CA . LYS A 1 107 ? 5.115 -4.076 -17.887 1.00 97.75 107 LYS A CA 1
ATOM 912 C C . LYS A 1 107 ? 6.452 -4.676 -18.316 1.00 97.75 107 LYS A C 1
ATOM 914 O O . LYS A 1 107 ? 7.215 -3.998 -19.004 1.00 97.75 107 LYS A O 1
ATOM 919 N N . LYS A 1 108 ? 6.722 -5.934 -17.951 1.00 97.94 108 LYS A N 1
ATOM 920 C CA . LYS A 1 108 ? 7.957 -6.636 -18.338 1.00 97.94 108 LYS A CA 1
ATOM 921 C C . LYS A 1 108 ? 8.054 -6.819 -19.851 1.00 97.94 108 LYS A C 1
ATOM 923 O O . LYS A 1 108 ? 9.102 -6.533 -20.424 1.00 97.94 108 LYS A O 1
ATOM 928 N N . GLU A 1 109 ? 6.973 -7.245 -20.500 1.00 97.81 109 GLU A N 1
ATOM 929 C CA . GLU A 1 109 ? 6.925 -7.420 -21.958 1.00 97.81 109 GLU A CA 1
ATOM 930 C C . GLU A 1 109 ? 7.156 -6.091 -22.689 1.00 97.81 109 GLU A C 1
ATOM 932 O O . GLU A 1 109 ? 7.967 -6.013 -23.615 1.00 97.81 109 GLU A O 1
ATOM 937 N N . LYS A 1 110 ? 6.523 -5.009 -22.220 1.00 97.88 110 LYS A N 1
ATOM 938 C CA . LYS A 1 110 ? 6.710 -3.665 -22.778 1.00 97.88 110 LYS A CA 1
ATOM 939 C C . LYS A 1 110 ? 8.144 -3.164 -22.609 1.00 97.88 110 LYS A C 1
ATOM 941 O O . LYS A 1 110 ? 8.705 -2.598 -23.546 1.00 97.88 110 LYS A O 1
ATOM 946 N N . GLU A 1 111 ? 8.750 -3.381 -21.445 1.00 97.56 111 GLU A N 1
ATOM 947 C CA . GLU A 1 111 ? 10.141 -3.000 -21.184 1.00 97.56 111 GLU A CA 1
ATOM 948 C C . GLU A 1 111 ? 11.117 -3.780 -22.080 1.00 97.56 111 GLU A C 1
ATOM 950 O O . GLU A 1 111 ? 12.034 -3.197 -22.664 1.00 97.56 111 GLU A O 1
ATOM 955 N N . GLN A 1 112 ? 10.898 -5.088 -22.247 1.00 97.50 112 GLN A N 1
ATOM 956 C CA . GLN A 1 112 ? 11.695 -5.923 -23.148 1.00 97.50 112 GLN A CA 1
ATOM 957 C C . GLN A 1 112 ? 11.565 -5.465 -24.604 1.00 97.50 112 GLN A C 1
ATOM 959 O O . GLN A 1 112 ? 12.579 -5.280 -25.281 1.00 97.50 112 GLN A O 1
ATOM 964 N N . ALA A 1 113 ? 10.343 -5.201 -25.072 1.00 97.75 113 ALA A N 1
ATOM 965 C CA . ALA A 1 113 ? 10.102 -4.695 -26.420 1.00 97.75 113 ALA A CA 1
ATOM 966 C C . ALA A 1 113 ? 10.797 -3.342 -26.660 1.00 97.75 113 ALA A C 1
ATOM 968 O O . ALA A 1 113 ? 11.415 -3.137 -27.707 1.00 97.75 113 ALA A O 1
ATOM 969 N N . GLN A 1 114 ? 10.763 -2.435 -25.676 1.00 97.88 114 GLN A N 1
ATOM 970 C CA . GLN A 1 114 ? 11.464 -1.149 -25.751 1.00 97.88 114 GLN A CA 1
ATOM 971 C C . GLN A 1 114 ? 12.985 -1.318 -25.821 1.00 97.88 114 GLN A C 1
ATOM 973 O O . GLN A 1 114 ? 13.630 -0.654 -26.635 1.00 97.88 114 GLN A O 1
ATOM 978 N N . LYS A 1 115 ? 13.559 -2.226 -25.022 1.00 97.81 115 LYS A N 1
ATOM 979 C CA . LYS A 1 115 ? 14.997 -2.537 -25.053 1.00 97.81 115 LYS A CA 1
ATOM 980 C C . LYS A 1 115 ? 15.430 -3.073 -26.420 1.00 97.81 115 LYS A C 1
ATOM 982 O O . LYS A 1 115 ? 16.388 -2.557 -26.993 1.00 97.81 115 LYS A O 1
ATOM 987 N N . ILE A 1 116 ? 14.684 -4.029 -26.977 1.00 97.88 116 ILE A N 1
ATOM 988 C CA . ILE A 1 116 ? 14.959 -4.605 -28.304 1.00 97.88 116 ILE A CA 1
ATOM 989 C C . ILE A 1 116 ? 14.864 -3.530 -29.396 1.00 97.88 116 ILE A C 1
ATOM 991 O O . ILE A 1 116 ? 15.740 -3.431 -30.259 1.00 97.88 116 ILE A O 1
ATOM 995 N N . ALA A 1 117 ? 13.828 -2.687 -29.354 1.00 97.88 117 ALA A N 1
ATOM 996 C CA . ALA A 1 117 ? 13.651 -1.605 -30.321 1.00 97.88 117 ALA A CA 1
ATOM 997 C C . ALA A 1 117 ? 14.790 -0.573 -30.250 1.00 97.88 117 ALA A C 1
ATOM 999 O O . ALA A 1 117 ? 15.309 -0.148 -31.288 1.00 97.88 117 ALA A O 1
ATOM 1000 N N . ALA A 1 118 ? 15.213 -0.200 -29.039 1.00 97.56 118 ALA A N 1
ATOM 1001 C CA . ALA A 1 118 ? 16.332 0.712 -28.824 1.00 97.56 118 ALA A CA 1
ATOM 1002 C C . ALA A 1 118 ? 17.655 0.125 -29.341 1.00 97.56 118 ALA A C 1
ATOM 1004 O O . ALA A 1 118 ? 18.410 0.821 -30.023 1.00 97.56 118 ALA A O 1
ATOM 1005 N N . GLU A 1 119 ? 17.913 -1.160 -29.090 1.00 97.69 119 GLU A N 1
ATOM 1006 C CA . GLU A 1 119 ? 19.112 -1.841 -29.581 1.00 97.69 119 GLU A CA 1
ATOM 1007 C C . GLU A 1 119 ? 19.141 -1.908 -31.114 1.00 97.69 119 GLU A C 1
ATOM 1009 O O . GLU A 1 119 ? 20.162 -1.591 -31.729 1.00 97.69 119 GLU A O 1
ATOM 1014 N N . LYS A 1 120 ? 18.010 -2.246 -31.749 1.00 97.94 120 LYS A N 1
ATOM 1015 C CA . LYS A 1 120 ? 17.885 -2.259 -33.214 1.00 97.94 120 LYS A CA 1
ATOM 1016 C C . LYS A 1 120 ? 18.155 -0.876 -33.809 1.00 97.94 120 LYS A C 1
ATOM 1018 O O . LYS A 1 120 ? 18.893 -0.763 -34.786 1.00 97.94 120 LYS A O 1
ATOM 1023 N N . LYS A 1 121 ? 17.609 0.179 -33.193 1.00 97.88 121 LYS A N 1
ATOM 1024 C CA . LYS A 1 121 ? 17.849 1.567 -33.610 1.00 97.88 121 LYS A CA 1
ATOM 1025 C C . LYS A 1 121 ? 19.326 1.951 -33.479 1.00 97.88 121 LYS A C 1
ATOM 1027 O O . LYS A 1 121 ? 19.860 2.569 -34.395 1.00 97.88 121 LYS A O 1
ATOM 1032 N N . ARG A 1 122 ? 19.991 1.555 -32.387 1.00 97.44 122 ARG A N 1
ATOM 1033 C CA . ARG A 1 122 ? 21.426 1.808 -32.178 1.00 97.44 122 ARG A CA 1
ATOM 1034 C C . ARG A 1 122 ? 22.283 1.114 -33.239 1.00 97.44 122 ARG A C 1
ATOM 1036 O O . ARG A 1 122 ? 23.113 1.771 -33.857 1.00 97.44 122 ARG A O 1
ATOM 1043 N N . LYS A 1 123 ? 22.034 -0.175 -33.505 1.00 97.62 123 LYS A N 1
ATOM 1044 C CA . LYS A 1 123 ? 22.754 -0.942 -34.540 1.00 97.62 123 LYS A CA 1
ATOM 1045 C C . LYS A 1 123 ? 22.587 -0.326 -35.929 1.00 97.62 123 LYS A C 1
ATOM 1047 O O . LYS A 1 123 ? 23.554 -0.226 -36.676 1.00 97.62 123 LYS A O 1
ATOM 1052 N N . GLU A 1 124 ? 21.383 0.127 -36.274 1.00 97.00 124 GLU A N 1
ATOM 1053 C CA . GLU A 1 124 ? 21.148 0.772 -37.570 1.00 97.00 124 GLU A CA 1
ATOM 1054 C C . GLU A 1 124 ? 21.854 2.133 -37.673 1.00 97.00 124 GLU A C 1
ATOM 1056 O O . GLU A 1 124 ? 22.466 2.440 -38.693 1.00 97.00 124 GLU A O 1
ATOM 1061 N N . GLN A 1 125 ? 21.858 2.925 -36.597 1.00 97.00 125 GLN A N 1
ATOM 1062 C CA . GLN A 1 125 ? 22.625 4.174 -36.544 1.00 97.00 125 GLN A CA 1
ATOM 1063 C C . GLN A 1 125 ? 24.133 3.936 -36.690 1.00 97.00 125 GLN A C 1
ATOM 1065 O O . GLN A 1 125 ? 24.792 4.676 -37.420 1.00 97.00 125 GLN A O 1
ATOM 1070 N N . GLU A 1 126 ? 24.674 2.901 -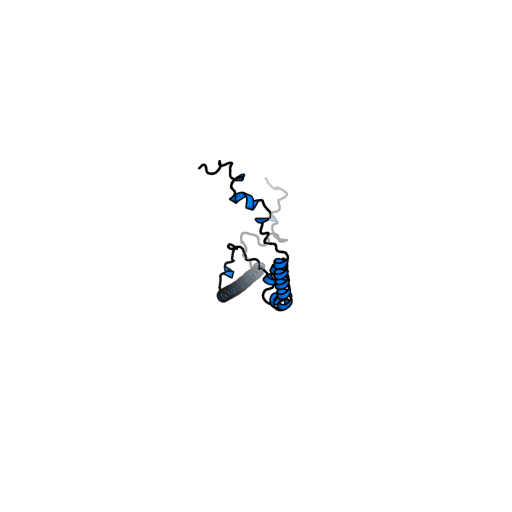36.046 1.00 97.00 126 GLU A N 1
ATOM 1071 C CA . GLU A 1 126 ? 26.077 2.497 -36.192 1.00 97.00 126 GLU A CA 1
ATOM 1072 C C . GLU A 1 126 ? 26.396 2.072 -37.631 1.00 97.00 126 GLU A C 1
ATOM 1074 O O . GLU A 1 126 ? 27.398 2.526 -38.183 1.00 97.00 126 GLU A O 1
ATOM 1079 N N . ARG A 1 127 ? 25.521 1.290 -38.283 1.00 96.88 127 ARG A N 1
ATOM 1080 C CA . ARG A 1 127 ? 25.681 0.919 -39.702 1.00 96.88 127 ARG A CA 1
ATOM 1081 C C . ARG A 1 127 ? 25.688 2.136 -40.622 1.00 96.88 127 ARG A C 1
ATOM 1083 O O . ARG A 1 127 ? 26.570 2.248 -41.472 1.00 96.88 127 ARG A O 1
ATOM 1090 N N . ILE A 1 128 ? 24.736 3.056 -40.446 1.00 96.62 128 ILE A N 1
ATOM 1091 C CA . ILE A 1 128 ? 24.662 4.296 -41.234 1.00 96.62 128 ILE A CA 1
ATOM 1092 C C . ILE A 1 128 ? 25.917 5.141 -41.008 1.00 96.62 128 ILE A C 1
ATOM 1094 O O . ILE A 1 128 ? 26.477 5.679 -41.963 1.00 96.62 128 ILE A O 1
ATOM 1098 N N . ARG A 1 129 ? 26.370 5.259 -39.755 1.00 96.12 129 ARG A N 1
ATOM 1099 C CA . ARG A 1 129 ? 27.576 6.014 -39.405 1.00 96.12 129 ARG A CA 1
ATOM 1100 C C . ARG A 1 129 ? 28.817 5.409 -40.056 1.00 96.12 129 ARG A C 1
ATOM 1102 O O . ARG A 1 129 ? 29.557 6.144 -40.698 1.00 96.12 129 ARG A O 1
ATOM 1109 N N . TYR A 1 130 ? 29.006 4.097 -39.940 1.00 95.81 130 TYR A N 1
ATOM 1110 C CA . TYR A 1 130 ? 30.128 3.395 -40.560 1.00 95.81 130 TYR A CA 1
ATOM 1111 C C . TYR A 1 130 ? 30.137 3.589 -42.082 1.00 95.81 130 TYR A C 1
ATOM 1113 O O . TYR A 1 130 ? 31.160 3.987 -42.628 1.00 95.81 130 TYR A O 1
ATOM 1121 N N . ASN A 1 131 ? 28.987 3.410 -42.746 1.00 95.50 131 ASN A N 1
ATOM 1122 C CA . ASN A 1 131 ? 28.854 3.609 -44.195 1.00 95.50 131 ASN A CA 1
ATOM 1123 C C . ASN A 1 131 ? 29.204 5.057 -44.608 1.00 95.50 131 ASN A C 1
ATOM 1125 O O . ASN A 1 131 ? 29.957 5.286 -45.552 1.00 95.50 131 ASN A O 1
ATOM 1129 N N . LYS A 1 132 ? 28.731 6.058 -43.853 1.00 94.62 132 LYS A N 1
ATOM 1130 C CA . LYS A 1 132 ? 29.110 7.462 -44.088 1.00 94.62 132 LYS A CA 1
ATOM 1131 C C . LYS A 1 132 ? 30.613 7.692 -43.913 1.00 94.62 132 LYS A C 1
ATOM 1133 O O . LYS A 1 132 ? 31.225 8.360 -44.739 1.00 94.62 132 LYS A O 1
ATOM 1138 N N . GLU A 1 133 ? 31.214 7.142 -42.860 1.00 94.56 133 GLU A N 1
ATOM 1139 C CA . GLU A 1 133 ? 32.651 7.276 -42.599 1.00 94.56 133 GLU A CA 1
ATOM 1140 C C . GLU A 1 133 ? 33.509 6.598 -43.681 1.00 94.56 133 GLU A C 1
ATOM 1142 O O . GLU A 1 133 ? 34.559 7.134 -44.044 1.00 94.56 133 GLU A O 1
ATOM 1147 N N . THR A 1 134 ? 33.081 5.451 -44.220 1.00 91.44 134 THR A N 1
ATOM 1148 C CA . THR A 1 134 ? 33.754 4.796 -45.353 1.00 91.44 134 THR A CA 1
ATOM 1149 C C . THR A 1 134 ? 33.606 5.605 -46.637 1.00 91.44 134 THR A C 1
ATOM 1151 O O . THR A 1 134 ? 34.609 5.861 -47.300 1.00 91.44 134 THR A O 1
ATOM 1154 N N . PHE A 1 135 ? 32.405 6.107 -46.934 1.00 91.81 135 PHE A N 1
ATOM 1155 C CA . PHE A 1 135 ? 32.167 6.953 -48.105 1.00 91.81 135 PHE A CA 1
ATOM 1156 C C . PHE A 1 135 ? 33.019 8.233 -48.078 1.00 91.81 135 PHE A C 1
ATOM 1158 O O . PHE A 1 135 ? 33.680 8.557 -49.060 1.00 91.81 135 PHE A O 1
ATOM 1165 N N . GLU A 1 136 ? 33.088 8.942 -46.946 1.00 89.25 136 GLU A N 1
ATOM 1166 C CA . GLU A 1 136 ? 33.921 10.152 -46.826 1.00 89.25 136 GLU A CA 1
ATOM 1167 C C . GLU A 1 136 ? 35.434 9.846 -46.869 1.00 89.25 136 GLU A C 1
ATOM 1169 O O . GLU A 1 136 ? 36.235 10.686 -47.287 1.00 89.25 136 GLU A O 1
ATOM 1174 N N . LYS A 1 137 ? 35.866 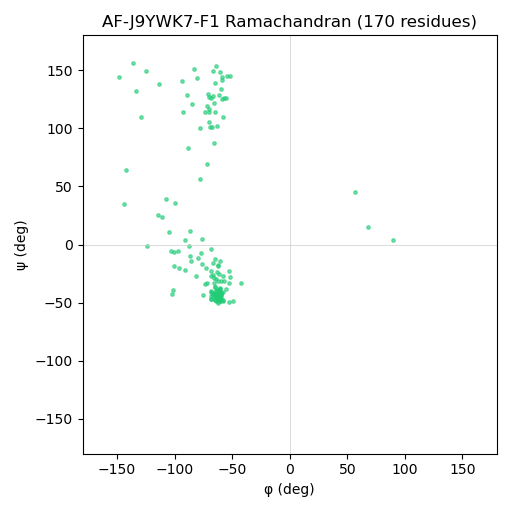8.642 -46.459 1.00 89.50 137 LYS A N 1
ATOM 1175 C CA . LYS A 1 137 ? 37.253 8.180 -46.663 1.00 89.50 137 LYS A CA 1
ATOM 1176 C C . LYS A 1 137 ? 37.571 8.017 -48.147 1.00 89.50 137 LYS A C 1
ATOM 1178 O O . LYS A 1 137 ? 38.599 8.527 -48.582 1.00 89.50 137 LYS A O 1
ATOM 1183 N N . GLU A 1 138 ? 36.706 7.355 -48.907 1.00 88.69 138 GLU A N 1
ATOM 1184 C CA . GLU A 1 138 ? 36.899 7.141 -50.348 1.00 88.69 138 GLU A CA 1
ATOM 1185 C C . GLU A 1 138 ? 36.799 8.450 -51.137 1.00 88.69 138 GLU A C 1
ATOM 1187 O O . GLU A 1 138 ? 37.662 8.741 -51.967 1.00 88.69 138 GLU A O 1
ATOM 1192 N N . ARG A 1 139 ? 35.826 9.302 -50.790 1.00 85.44 139 ARG A N 1
ATOM 1193 C CA . ARG A 1 139 ? 35.606 10.616 -51.412 1.00 85.44 139 ARG A CA 1
ATOM 1194 C C . ARG A 1 139 ? 36.813 11.551 -51.314 1.00 85.44 139 ARG A C 1
ATOM 1196 O O . ARG A 1 139 ? 36.986 12.414 -52.171 1.00 85.44 139 ARG A O 1
ATOM 1203 N N . ARG A 1 140 ? 37.675 11.393 -50.301 1.00 80.06 140 ARG A N 1
ATOM 1204 C CA . ARG A 1 140 ? 38.936 12.153 -50.209 1.00 80.06 140 ARG A CA 1
ATOM 1205 C C . ARG A 1 140 ? 39.894 11.864 -51.363 1.00 80.06 140 ARG A C 1
ATOM 1207 O O . ARG A 1 140 ? 40.657 12.754 -51.729 1.00 80.06 140 ARG A O 1
ATOM 1214 N N . TYR A 1 141 ? 39.870 10.649 -51.904 1.00 81.38 141 TYR A N 1
ATOM 1215 C CA . TYR A 1 141 ? 40.770 10.217 -52.973 1.00 81.38 141 TYR A CA 1
ATOM 1216 C C . TYR A 1 141 ? 40.093 10.239 -54.343 1.00 81.38 141 TYR A C 1
ATOM 1218 O O . TYR A 1 141 ? 40.719 10.634 -55.322 1.00 81.38 141 TYR A O 1
ATOM 1226 N N . ILE A 1 142 ? 38.820 9.844 -54.412 1.00 78.81 142 ILE A N 1
ATOM 1227 C CA . ILE A 1 142 ? 38.056 9.731 -55.656 1.00 78.81 142 ILE A CA 1
ATOM 1228 C C . ILE A 1 142 ? 36.744 10.483 -55.465 1.00 78.81 142 ILE A C 1
ATOM 1230 O O . ILE A 1 142 ? 35.871 10.056 -54.716 1.00 78.81 142 ILE A O 1
ATOM 1234 N N . TYR A 1 143 ? 36.592 11.615 -56.146 1.00 77.44 143 TYR A N 1
ATOM 1235 C CA . TYR A 1 143 ? 35.367 12.405 -56.108 1.00 77.44 143 TYR A CA 1
ATOM 1236 C C . TYR A 1 143 ? 34.976 12.862 -57.503 1.00 77.44 143 TYR A C 1
ATOM 1238 O O . TYR A 1 143 ? 35.807 12.970 -58.405 1.00 77.44 143 TYR A O 1
ATOM 1246 N N . TRP A 1 144 ? 33.687 13.146 -57.669 1.00 77.62 144 TRP A N 1
ATOM 1247 C CA . TRP A 1 144 ? 33.191 13.661 -58.929 1.00 77.62 144 TRP A CA 1
ATOM 1248 C C . TRP A 1 144 ? 33.657 15.102 -59.128 1.00 77.62 144 TRP A C 1
ATOM 1250 O O . TRP A 1 144 ? 33.382 15.976 -58.303 1.00 77.62 144 TRP A O 1
ATOM 1260 N N . VAL A 1 145 ? 34.424 15.321 -60.195 1.00 73.38 145 VAL A N 1
ATOM 1261 C CA . VAL A 1 145 ? 34.958 16.631 -60.560 1.00 73.38 145 VAL A CA 1
ATOM 1262 C C . VAL A 1 145 ? 33.936 17.321 -61.450 1.00 73.38 145 VAL A C 1
ATOM 1264 O O . VAL A 1 145 ? 33.484 16.759 -62.442 1.00 73.38 145 VAL A O 1
ATOM 1267 N N . ASP A 1 146 ? 33.582 18.553 -61.100 1.00 79.38 146 ASP A N 1
ATOM 1268 C CA . ASP A 1 146 ? 32.815 19.424 -61.984 1.00 79.38 146 ASP A CA 1
ATOM 1269 C C . ASP A 1 146 ? 33.750 19.917 -63.105 1.00 79.38 146 ASP A C 1
ATOM 1271 O O . ASP A 1 146 ? 34.691 20.662 -62.810 1.00 79.38 146 ASP A O 1
ATOM 1275 N N . PRO A 1 147 ? 33.527 19.528 -64.376 1.00 75.38 147 PRO A N 1
ATOM 1276 C CA . PRO A 1 147 ? 34.431 19.860 -65.477 1.00 75.38 147 PRO A CA 1
ATOM 1277 C C . PRO A 1 147 ? 34.470 21.364 -65.778 1.00 75.38 147 PRO A C 1
ATOM 1279 O O . PRO A 1 147 ? 35.387 21.836 -66.446 1.00 75.38 147 PRO A O 1
ATOM 1282 N N . THR A 1 148 ? 33.496 22.133 -65.282 1.00 80.81 148 THR A N 1
ATOM 1283 C CA . THR A 1 148 ? 33.423 23.587 -65.480 1.00 80.81 148 THR A CA 1
ATOM 1284 C C . THR A 1 148 ? 34.211 24.375 -64.432 1.00 80.81 148 THR A C 1
ATOM 1286 O O . THR A 1 148 ? 34.409 25.584 -64.576 1.00 80.81 148 THR A O 1
ATOM 1289 N N . LYS A 1 149 ? 34.683 23.711 -63.368 1.00 75.25 149 LYS A N 1
ATOM 1290 C CA . LYS A 1 149 ? 35.367 24.343 -62.238 1.00 75.25 149 LYS A CA 1
ATOM 1291 C C . LYS A 1 149 ? 36.835 23.913 -62.166 1.00 75.25 149 LYS A C 1
ATOM 1293 O O . LYS A 1 149 ? 37.142 22.733 -62.299 1.00 75.25 149 LYS A O 1
ATOM 1298 N N . PRO A 1 150 ? 37.771 24.840 -61.884 1.00 71.00 150 PRO A N 1
ATOM 1299 C CA . PRO A 1 150 ? 39.171 24.470 -61.703 1.00 71.00 150 PRO A CA 1
ATOM 1300 C C . PRO A 1 150 ? 39.358 23.566 -60.473 1.00 71.00 150 PRO A C 1
ATOM 1302 O O . PRO A 1 150 ? 38.791 23.830 -59.416 1.00 71.00 150 PRO A O 1
ATOM 1305 N N . ILE A 1 151 ? 40.201 22.537 -60.600 1.00 66.25 151 ILE A N 1
ATOM 1306 C CA . ILE A 1 151 ? 40.433 21.494 -59.577 1.00 66.25 151 ILE A CA 1
ATOM 1307 C C . ILE A 1 151 ? 41.097 22.047 -58.298 1.00 66.25 151 ILE A C 1
ATOM 1309 O O . ILE A 1 151 ? 40.875 21.536 -57.205 1.00 66.25 151 ILE A O 1
ATOM 1313 N N . ASN A 1 152 ? 41.886 23.119 -58.413 1.00 69.00 152 ASN A N 1
ATOM 1314 C CA . ASN A 1 152 ? 42.703 23.671 -57.326 1.00 69.00 152 ASN A CA 1
ATOM 1315 C C . ASN A 1 152 ? 42.162 24.997 -56.768 1.00 69.00 152 ASN A C 1
ATOM 1317 O O . ASN A 1 152 ? 42.939 25.902 -56.469 1.00 69.00 152 ASN A O 1
ATOM 1321 N N . GLN A 1 153 ? 40.843 25.149 -56.629 1.00 64.62 153 GLN A N 1
ATOM 1322 C CA . GLN A 1 153 ? 40.285 26.329 -55.956 1.00 64.62 153 GLN A CA 1
ATOM 1323 C C . GLN A 1 153 ? 40.864 26.437 -54.535 1.00 64.62 153 GLN A C 1
ATOM 1325 O O . GLN A 1 153 ? 40.817 25.480 -53.767 1.00 64.62 153 GLN A O 1
ATOM 1330 N N . ASN A 1 154 ? 41.444 27.594 -54.202 1.00 59.75 154 ASN A N 1
ATOM 1331 C CA . ASN A 1 154 ? 42.002 27.928 -52.882 1.00 59.75 154 ASN A CA 1
ATOM 1332 C C . ASN A 1 154 ? 43.268 27.153 -52.449 1.00 59.75 154 ASN A C 1
ATOM 1334 O O . ASN A 1 154 ? 43.646 27.217 -51.279 1.00 59.75 154 ASN A O 1
ATOM 1338 N N . ARG A 1 155 ? 43.965 26.459 -53.364 1.00 64.12 155 ARG A N 1
ATOM 1339 C CA . ARG A 1 155 ? 45.307 25.893 -53.107 1.00 64.12 155 ARG A CA 1
ATOM 1340 C C . ARG A 1 155 ? 46.415 26.850 -53.557 1.00 64.12 155 ARG A C 1
ATOM 1342 O O . ARG A 1 155 ? 46.308 27.484 -54.611 1.00 64.12 155 ARG A O 1
ATOM 1349 N N . LEU A 1 156 ? 47.486 26.930 -52.762 1.00 56.06 156 LEU A N 1
ATOM 1350 C CA . LEU A 1 156 ? 48.680 27.730 -53.053 1.00 56.06 156 LEU A CA 1
ATOM 1351 C C . LEU A 1 156 ? 49.300 27.261 -54.384 1.00 56.06 156 LEU A C 1
ATOM 1353 O O . LEU A 1 156 ? 49.548 26.072 -54.556 1.00 56.06 156 LEU A O 1
ATOM 1357 N N . GLY A 1 157 ? 49.501 28.175 -55.339 1.00 60.28 157 GLY A N 1
ATOM 1358 C CA . GLY A 1 157 ? 50.018 27.848 -56.678 1.00 60.28 157 GLY A CA 1
ATOM 1359 C C . GLY A 1 157 ? 48.957 27.507 -57.735 1.00 60.28 157 GLY A C 1
ATOM 1360 O O . GLY A 1 157 ? 49.308 27.196 -58.870 1.00 60.28 157 GLY A O 1
ATOM 1361 N N . SER A 1 158 ? 47.661 27.597 -57.414 1.00 58.78 158 SER A N 1
ATOM 1362 C CA . SER A 1 158 ? 46.607 27.527 -58.431 1.00 58.78 158 SER A CA 1
ATOM 1363 C C . SER A 1 158 ? 46.658 28.747 -59.359 1.00 58.78 158 SER A C 1
ATOM 1365 O O . SER A 1 158 ? 46.712 29.896 -58.919 1.00 58.78 158 SER A O 1
ATOM 1367 N N . SER A 1 159 ? 46.686 28.497 -60.669 1.00 57.78 159 SER A N 1
ATOM 1368 C CA . SER A 1 159 ? 46.865 29.491 -61.730 1.00 57.78 159 SER A CA 1
ATOM 1369 C C . SER A 1 159 ? 45.625 30.378 -61.923 1.00 57.78 159 SER A C 1
ATOM 1371 O O . SER A 1 159 ? 44.948 30.344 -62.945 1.00 57.78 159 SER A O 1
ATOM 1373 N N . GLN A 1 160 ? 45.334 31.238 -60.947 1.00 57.78 160 GLN A N 1
ATOM 1374 C CA . GLN A 1 160 ? 44.509 32.436 -61.154 1.00 57.78 160 GLN A CA 1
ATOM 1375 C C . GLN A 1 160 ? 45.380 33.687 -61.316 1.00 57.78 160 GLN A C 1
ATOM 1377 O O . GLN A 1 160 ? 45.016 34.784 -60.903 1.00 57.78 160 GLN A O 1
ATOM 1382 N N . THR A 1 161 ? 46.542 33.542 -61.957 1.00 55.75 161 THR A N 1
ATOM 1383 C CA . THR A 1 161 ? 47.406 34.671 -62.334 1.00 55.75 161 THR A CA 1
ATOM 1384 C C . THR A 1 161 ? 46.715 35.642 -63.299 1.00 55.75 161 THR A C 1
ATOM 1386 O O . THR A 1 161 ? 47.036 36.826 -63.283 1.00 55.75 161 THR A O 1
ATOM 1389 N N . TRP A 1 162 ? 45.727 35.180 -64.074 1.00 57.88 162 TRP A N 1
ATOM 1390 C CA . TRP A 1 162 ? 44.971 35.983 -65.044 1.00 57.88 162 TRP A CA 1
ATOM 1391 C C . TRP A 1 162 ? 43.865 36.864 -64.435 1.00 57.88 162 TRP A C 1
ATOM 1393 O O . TRP A 1 162 ? 43.348 37.733 -65.129 1.00 57.88 162 TRP A O 1
ATOM 1403 N N . ARG A 1 163 ? 43.503 36.671 -63.155 1.00 56.75 163 ARG A N 1
ATOM 1404 C CA . ARG A 1 163 ? 42.487 37.486 -62.454 1.00 56.75 163 ARG A CA 1
ATOM 1405 C C . ARG A 1 163 ? 43.053 38.708 -61.724 1.00 56.75 163 ARG A C 1
ATOM 1407 O O . ARG A 1 163 ? 42.308 39.405 -61.045 1.00 56.75 163 ARG A O 1
ATOM 1414 N N . LYS A 1 164 ? 44.356 38.981 -61.837 1.00 65.75 164 LYS A N 1
ATOM 1415 C CA . LYS A 1 164 ? 44.931 40.228 -61.317 1.00 65.75 164 LYS A CA 1
ATOM 1416 C C . LYS A 1 164 ? 44.451 41.394 -62.184 1.00 65.75 164 LYS A C 1
ATOM 1418 O O . LYS A 1 164 ? 44.631 41.358 -63.400 1.00 65.75 164 LYS A O 1
ATOM 1423 N N . GLU A 1 165 ? 43.871 42.421 -61.566 1.00 68.81 165 GLU A N 1
ATOM 1424 C CA . GLU A 1 165 ? 43.569 43.683 -62.247 1.00 68.81 165 GLU A CA 1
ATOM 1425 C C . GLU A 1 165 ? 44.852 44.240 -62.878 1.00 68.81 165 GLU A C 1
ATOM 1427 O O . GLU A 1 165 ? 45.891 44.369 -62.221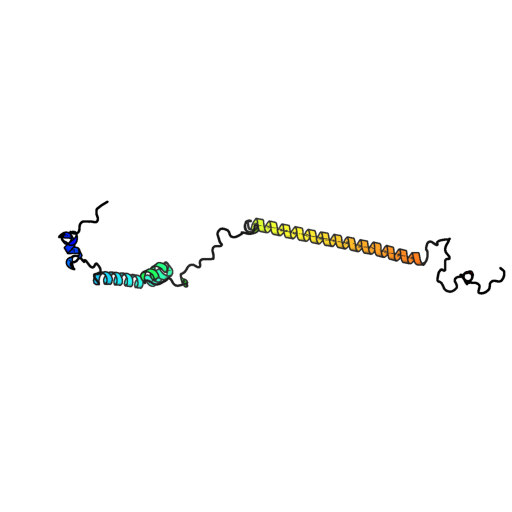 1.00 68.81 165 GLU A O 1
ATOM 1432 N N . LYS A 1 166 ? 44.812 44.532 -64.183 1.00 70.25 166 LYS A N 1
ATOM 1433 C CA . LYS A 1 166 ? 45.950 45.150 -64.868 1.00 70.25 166 LYS A CA 1
ATOM 1434 C C . LYS A 1 166 ? 46.067 46.591 -64.376 1.00 70.25 166 LYS A C 1
ATOM 1436 O O . LYS A 1 166 ? 45.180 47.397 -64.619 1.00 70.25 166 LYS A O 1
ATOM 1441 N N . LYS A 1 167 ? 47.182 46.916 -63.714 1.00 71.75 167 LYS A N 1
ATOM 1442 C CA . LYS A 1 167 ? 47.452 48.248 -63.137 1.00 71.75 167 LYS A CA 1
ATOM 1443 C C . LYS A 1 167 ? 47.518 49.376 -64.183 1.00 71.75 167 LYS A C 1
ATOM 1445 O O . LYS A 1 167 ? 47.413 50.540 -63.821 1.00 71.75 167 LYS A O 1
ATOM 1450 N N . TYR A 1 168 ? 47.685 49.039 -65.463 1.00 70.50 168 TYR A N 1
AT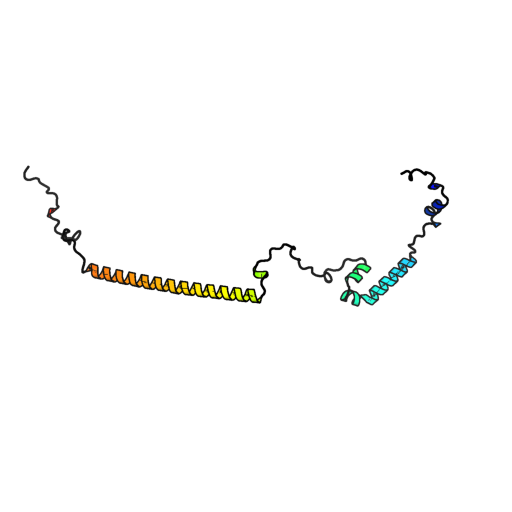OM 1451 C CA . TYR A 1 168 ? 47.835 49.999 -66.553 1.00 70.50 168 TYR A CA 1
ATOM 1452 C C . TYR A 1 168 ? 46.938 49.625 -67.740 1.00 70.50 168 TYR A C 1
ATOM 1454 O O . TYR A 1 168 ? 46.922 48.469 -68.178 1.00 70.50 168 TYR A O 1
ATOM 1462 N N . LYS A 1 169 ? 46.204 50.616 -68.256 1.00 70.88 169 LYS A N 1
ATOM 1463 C CA . LYS A 1 169 ? 45.492 50.574 -69.540 1.00 70.88 169 LYS A CA 1
ATOM 1464 C C . LYS A 1 169 ? 46.494 50.964 -70.628 1.00 70.88 169 LYS A C 1
ATOM 1466 O O . LYS A 1 169 ? 47.081 52.034 -70.536 1.00 70.88 169 LYS A O 1
ATOM 1471 N N . TYR A 1 170 ? 46.731 50.090 -71.605 1.00 64.69 170 TYR A N 1
ATOM 1472 C CA . TYR A 1 170 ? 47.737 50.341 -72.646 1.00 64.69 170 TYR A CA 1
ATOM 1473 C C . TYR A 1 170 ? 47.158 50.930 -73.936 1.00 64.69 170 TYR A C 1
ATOM 1475 O O . TYR A 1 170 ? 47.907 51.565 -74.664 1.00 64.69 170 TYR A O 1
ATOM 1483 N N . TYR A 1 171 ? 45.855 50.783 -74.192 1.00 66.50 171 TYR A N 1
ATOM 1484 C CA . TYR A 1 171 ? 45.157 51.421 -75.311 1.00 66.50 171 TYR A CA 1
ATOM 1485 C C . TYR A 1 171 ? 43.704 51.706 -74.910 1.00 66.50 171 TYR A C 1
ATOM 1487 O O . TYR A 1 171 ? 43.125 50.921 -74.147 1.00 66.50 171 TYR A O 1
ATOM 1495 N N . ASP A 1 172 ? 43.173 52.833 -75.388 1.00 59.16 172 ASP A N 1
ATOM 1496 C CA . ASP A 1 172 ? 41.778 53.269 -75.229 1.00 59.16 172 ASP A CA 1
ATOM 1497 C C . ASP A 1 172 ? 40.895 52.801 -76.388 1.00 59.16 172 ASP A C 1
ATOM 1499 O O . ASP A 1 172 ? 41.379 52.808 -77.545 1.00 59.16 172 ASP A O 1
#

Foldseek 3Di:
DPPPPPPCCPVPPVNVLVPDVNNPPVVPPVVVVVVVVVVLVVVCVVCVVVCVVPPVVVSCVSVVHDRDPVPDDPDDPPPPPPPDDPPLNVDDPVVNVVVVVVVVVVVVVVVVVVVVVVVVVVVVVVVVVVVVVVVVVVCVPDNDDDPVDDPQVPHDPPPPVVVDDDPDDPDD

pLDDT: mean 80.52, std 16.7, range [44.19, 97.94]

Secondary structure (DSSP, 8-state):
--TT--GGGGT-HHHHTTTSTTS---S--HHHHHHHHHHHHHHHHHTHHHHHHH-HHHHHHHTT-PPPGGGS--------TT----GGGGS-HHHHHHHHHHHHHHHHHHHHHHHHHHHHHHHHHHHHHHHHHHHHHHHTTS----TTS-TTTT-TT-S-GGGSPPS-----

Sequence (172 aa):
MTWRIKKDHFTNYTCKWRKTDLGKTNPNHRYFMRLLNNLTTNYLKNNKSYLLANKPEIYYSMINRPLPKKYLRKNYPIAPVNAYIPPQSKLSKEQLHINLEKEIKEKKEKEQAQKIAAEKKRKEQERIRYNKETFEKERRYIYWVDPTKPINQNRLGSSQTWRKEKKYKYYD

Mean predicted aligned error: 19.05 Å

Radius of gyration: 56.69 Å; Cα contacts (8 Å, |Δi|>4): 34; chains: 1; bounding box: 115×67×133 Å